Protein AF-A0AAN8EVT2-F1 (afdb_monomer)

Foldseek 3Di:
DPPPPPPCPPPPPPVQLLVVLLVCQVPVPDDDDPLLVVLSCVLVVLVVVLVVLVCCCVVPLVVCVVCVVVVVHDPVNSCVVCPCSVVVSVVSVVVSVVSSVCSSPPPD

InterPro domains:
  IPR000219 Dbl homology domain [PF00621] (39-100)
  IPR000219 Dbl homology domain [PS50010] (34-108)
  IPR035899 Dbl homology (DH) domain superfamily [G3DSA:1.20.900.10] (34-105)
  IPR035899 Dbl homology (DH) domain superfamily [SSF48065] (12-100)

pLDDT: mean 85.29, std 17.72, range [39.03, 98.0]

Nearest PDB structures (foldseek):
  8qb8-assembly1_A  TM=3.693E-01  e=4.671E+00  Saccharomyces cerevisiae

Structure (mmCIF, N/CA/C/O backbone):
data_AF-A0AAN8EVT2-F1
#
_entry.id   AF-A0AAN8EVT2-F1
#
loop_
_atom_site.group_PDB
_atom_site.id
_atom_site.type_symbol
_atom_site.label_atom_id
_atom_site.label_alt_id
_atom_site.label_comp_id
_atom_site.label_asym_id
_atom_site.label_entity_id
_atom_site.label_seq_id
_atom_site.pdbx_PDB_ins_code
_atom_site.Cartn_x
_atom_site.Cartn_y
_atom_site.Cartn_z
_atom_site.occupancy
_atom_site.B_iso_or_equiv
_atom_site.auth_seq_id
_atom_site.auth_comp_id
_atom_site.auth_asym_id
_atom_site.auth_atom_id
_atom_site.pdbx_PDB_model_num
ATOM 1 N N . MET A 1 1 ? -17.997 -9.646 11.381 1.00 42.47 1 MET A N 1
ATOM 2 C CA . MET A 1 1 ? -16.659 -9.402 10.804 1.00 42.47 1 MET A CA 1
ATOM 3 C C . MET A 1 1 ? -15.628 -10.066 11.699 1.00 42.47 1 MET A C 1
ATOM 5 O O . MET A 1 1 ? -15.505 -9.680 12.852 1.00 42.47 1 MET A O 1
ATOM 9 N N . MET A 1 2 ? -14.968 -11.126 11.227 1.00 39.03 2 MET A N 1
ATOM 10 C CA . MET A 1 2 ? -13.831 -11.705 11.947 1.00 39.03 2 MET A CA 1
ATOM 11 C C . MET A 1 2 ? -12.637 -10.766 11.752 1.00 39.03 2 MET A C 1
ATOM 13 O O . MET A 1 2 ? -11.990 -10.823 10.710 1.00 39.03 2 MET A O 1
ATOM 17 N N . LEU A 1 3 ? -12.362 -9.910 12.738 1.00 45.09 3 LEU A N 1
ATOM 18 C CA . LEU A 1 3 ? -11.065 -9.250 12.883 1.00 45.09 3 LEU A CA 1
ATOM 19 C C . LEU A 1 3 ? -10.054 -10.349 13.215 1.00 45.09 3 LEU A C 1
ATOM 21 O O . LEU A 1 3 ? -9.844 -10.712 14.375 1.00 45.09 3 LEU A O 1
ATOM 25 N N . LYS A 1 4 ? -9.498 -10.977 12.174 1.00 45.44 4 LYS A N 1
ATOM 26 C CA . LYS A 1 4 ? -8.317 -11.819 12.329 1.00 45.44 4 LYS A CA 1
ATOM 27 C C . LYS A 1 4 ? -7.249 -10.877 12.851 1.00 45.44 4 LYS A C 1
ATOM 29 O O . LYS A 1 4 ? -6.738 -10.068 12.088 1.00 45.44 4 LYS A O 1
ATOM 34 N N . ARG A 1 5 ? -6.922 -10.981 14.143 1.00 46.50 5 ARG A N 1
ATOM 35 C CA . ARG A 1 5 ? -5.694 -10.388 14.666 1.00 46.50 5 ARG A CA 1
ATOM 36 C C . ARG A 1 5 ? -4.587 -10.845 13.723 1.00 46.50 5 ARG A C 1
ATOM 38 O O . ARG A 1 5 ? -4.269 -12.037 13.701 1.00 46.50 5 ARG A O 1
ATOM 45 N N . TYR A 1 6 ? -4.033 -9.937 12.927 1.00 47.31 6 TYR A N 1
ATOM 46 C CA . TYR A 1 6 ? -2.760 -10.167 12.259 1.00 47.31 6 TYR A CA 1
ATOM 47 C C . TYR A 1 6 ? -1.699 -10.136 13.359 1.00 47.31 6 TYR A C 1
ATOM 49 O O . TYR A 1 6 ? -0.960 -9.174 13.531 1.00 47.31 6 TYR A O 1
ATOM 57 N N . GLY A 1 7 ? -1.708 -11.186 14.185 1.00 41.06 7 GLY A N 1
ATOM 58 C CA . GLY A 1 7 ? -0.717 -11.425 15.206 1.00 41.06 7 GLY A CA 1
ATOM 59 C C . GLY A 1 7 ? 0.607 -11.581 14.498 1.00 41.06 7 GLY A C 1
ATOM 60 O O . GLY A 1 7 ? 0.770 -12.536 13.746 1.00 41.06 7 GLY A O 1
ATOM 61 N N . ASN A 1 8 ? 1.483 -10.599 14.713 1.00 40.19 8 ASN A N 1
ATOM 62 C CA . ASN A 1 8 ? 2.913 -10.627 14.449 1.00 40.19 8 ASN A CA 1
ATOM 63 C C . ASN A 1 8 ? 3.292 -11.520 13.257 1.00 40.19 8 ASN A C 1
ATOM 65 O O . ASN A 1 8 ? 4.093 -12.445 13.394 1.00 40.19 8 ASN A O 1
ATOM 69 N N . ALA A 1 9 ? 2.675 -11.284 12.092 1.00 42.38 9 ALA A N 1
ATOM 70 C CA . ALA A 1 9 ? 3.188 -11.836 10.855 1.00 42.38 9 ALA A CA 1
ATOM 71 C C . ALA A 1 9 ? 4.517 -11.126 10.689 1.00 42.38 9 ALA A C 1
ATOM 73 O O . ALA A 1 9 ? 4.542 -9.951 10.327 1.00 42.38 9 ALA A O 1
ATOM 74 N N . SER A 1 10 ? 5.590 -11.807 11.098 1.00 40.69 10 SER A N 1
ATOM 75 C CA . SER A 1 10 ? 6.951 -11.330 10.977 1.00 40.69 10 SER A CA 1
ATOM 76 C C . SER A 1 10 ? 7.039 -10.649 9.624 1.00 40.69 10 SER A C 1
ATOM 78 O O . SER A 1 10 ? 6.776 -11.284 8.598 1.00 40.69 10 SER A O 1
ATOM 80 N N . HIS A 1 11 ? 7.326 -9.347 9.622 1.00 47.03 11 HIS A N 1
ATOM 81 C CA . HIS A 1 11 ? 7.751 -8.646 8.425 1.00 47.03 11 HIS A CA 1
ATOM 82 C C . HIS A 1 11 ? 9.132 -9.227 8.117 1.00 47.03 11 HIS A C 1
ATOM 84 O O . HIS A 1 11 ? 10.163 -8.616 8.371 1.00 47.03 11 HIS A O 1
ATOM 90 N N . SER A 1 12 ? 9.155 -10.505 7.727 1.00 42.59 12 SER A N 1
ATOM 91 C CA . SER A 1 12 ? 10.331 -11.174 7.242 1.00 42.59 12 SER A CA 1
ATOM 92 C C . SER A 1 12 ? 10.733 -10.306 6.080 1.00 42.59 12 SER A C 1
ATOM 94 O O . SER A 1 12 ? 9.967 -10.178 5.119 1.00 42.59 12 SER A O 1
ATOM 96 N N . SER A 1 13 ? 11.884 -9.666 6.221 1.00 46.88 13 SER A N 1
ATOM 97 C CA . SER A 1 13 ? 12.678 -9.188 5.113 1.00 46.88 13 SER A CA 1
ATOM 98 C C . SER A 1 13 ? 12.854 -10.390 4.193 1.00 46.88 13 SER A C 1
ATOM 100 O O . SER A 1 13 ? 13.805 -11.155 4.325 1.00 46.88 13 SER A O 1
ATOM 102 N N . LEU A 1 14 ? 11.859 -10.643 3.340 1.00 52.25 14 LEU A N 1
ATOM 103 C CA . LEU A 1 14 ? 12.007 -11.531 2.211 1.00 52.25 14 LEU A CA 1
ATOM 104 C C . LEU A 1 14 ? 13.197 -10.928 1.490 1.00 52.25 14 LEU A C 1
ATOM 106 O O . LEU A 1 14 ? 13.191 -9.730 1.193 1.00 52.25 14 LEU A O 1
ATOM 110 N N . SER A 1 15 ? 14.262 -11.708 1.343 1.00 58.62 15 SER A N 1
A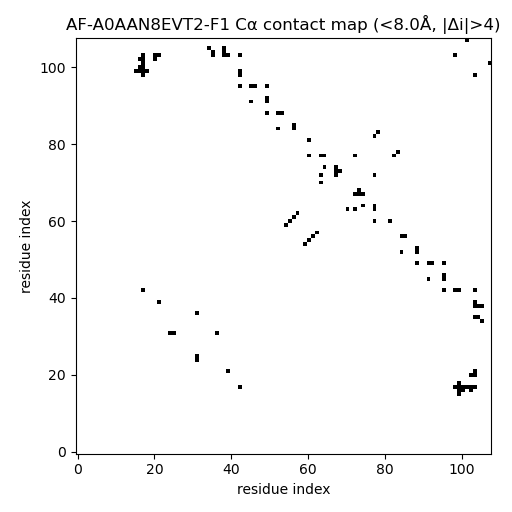TOM 111 C CA . SER A 1 15 ? 15.368 -11.339 0.476 1.00 58.62 15 SER A CA 1
ATOM 112 C C . SER A 1 15 ? 14.753 -11.057 -0.891 1.00 58.62 15 SER A C 1
ATOM 114 O O . SER A 1 15 ? 14.390 -11.989 -1.606 1.00 58.62 15 SER A O 1
ATOM 116 N N . SER A 1 16 ? 14.513 -9.780 -1.173 1.00 77.38 16 SER A N 1
ATOM 117 C CA . SER A 1 16 ? 13.743 -9.362 -2.331 1.00 77.38 16 SER A CA 1
ATOM 118 C C . SER A 1 16 ? 14.651 -9.468 -3.540 1.00 77.38 16 SER A C 1
ATOM 120 O O . SER A 1 16 ? 15.683 -8.794 -3.613 1.00 77.38 16 SER A O 1
ATOM 122 N N . LEU A 1 17 ? 14.277 -10.351 -4.461 1.00 80.88 17 LEU A N 1
ATOM 123 C CA . LEU A 1 17 ? 15.035 -10.612 -5.678 1.00 80.88 17 LEU A CA 1
ATOM 124 C C . LEU A 1 17 ? 15.128 -9.329 -6.516 1.00 80.88 17 LEU A C 1
ATOM 126 O O . LEU A 1 17 ? 16.230 -8.893 -6.866 1.00 80.88 17 LEU A O 1
ATOM 130 N N . SER A 1 18 ? 13.992 -8.639 -6.670 1.00 86.56 18 SER A N 1
ATOM 131 C CA . SER A 1 18 ? 13.920 -7.338 -7.332 1.00 86.56 18 SER A CA 1
ATOM 132 C C . SER A 1 18 ? 14.780 -6.287 -6.632 1.00 86.56 18 SER A C 1
ATOM 134 O O . SER A 1 18 ? 15.411 -5.484 -7.312 1.00 86.56 18 SER A O 1
ATOM 136 N N . SER A 1 19 ? 14.905 -6.296 -5.298 1.00 87.00 19 SER A N 1
ATOM 137 C CA . SER A 1 19 ? 15.768 -5.337 -4.582 1.00 87.00 19 SER A CA 1
ATOM 138 C C . SER A 1 19 ? 17.253 -5.515 -4.910 1.00 87.00 19 SER A C 1
ATOM 140 O O . SER A 1 19 ? 17.981 -4.523 -5.045 1.00 87.00 19 SER A O 1
ATOM 142 N N . SER A 1 20 ? 17.718 -6.759 -5.063 1.00 88.31 20 SER A N 1
ATOM 143 C CA . SER A 1 20 ? 19.094 -7.045 -5.478 1.00 88.31 20 SER A CA 1
ATOM 144 C C . SER A 1 20 ? 19.359 -6.556 -6.901 1.00 88.31 20 SER A C 1
ATOM 146 O O . SER A 1 20 ? 20.323 -5.817 -7.123 1.00 88.31 20 SER A O 1
ATOM 148 N N . ARG A 1 21 ? 18.481 -6.889 -7.855 1.00 86.75 21 ARG A N 1
ATOM 149 C CA . ARG A 1 21 ? 18.622 -6.450 -9.249 1.00 86.75 21 ARG A CA 1
ATOM 150 C C . ARG A 1 21 ? 18.484 -4.941 -9.401 1.00 86.75 21 ARG A C 1
ATOM 152 O O . ARG A 1 21 ? 19.283 -4.337 -10.110 1.00 86.75 21 ARG A O 1
ATOM 159 N N . ARG A 1 22 ? 17.551 -4.316 -8.680 1.00 90.81 22 ARG A N 1
ATOM 160 C CA . ARG A 1 22 ? 17.409 -2.855 -8.600 1.00 90.81 22 ARG A CA 1
ATOM 161 C C . ARG A 1 22 ? 18.725 -2.201 -8.205 1.00 90.81 22 ARG A C 1
ATOM 163 O O . ARG A 1 22 ? 19.176 -1.270 -8.862 1.00 90.81 22 ARG A O 1
ATOM 170 N N . SER A 1 23 ? 19.362 -2.716 -7.153 1.00 89.06 23 SER A N 1
ATOM 171 C CA . SER A 1 23 ? 20.631 -2.178 -6.658 1.00 89.06 23 SER A CA 1
ATOM 172 C C . SER A 1 23 ? 21.734 -2.319 -7.710 1.00 89.06 23 SER A C 1
ATOM 174 O O . SER A 1 23 ? 22.434 -1.350 -7.986 1.00 89.06 23 SER A O 1
ATOM 176 N N . ALA A 1 24 ? 21.834 -3.480 -8.369 1.00 87.12 24 ALA A N 1
ATOM 177 C CA . ALA A 1 24 ? 22.781 -3.697 -9.461 1.00 87.12 24 ALA A CA 1
ATOM 178 C C . ALA A 1 24 ? 22.543 -2.733 -10.637 1.00 87.12 24 ALA A C 1
ATOM 180 O O . ALA A 1 24 ? 23.484 -2.089 -11.099 1.00 87.12 24 ALA A O 1
ATOM 181 N N . LEU A 1 25 ? 21.295 -2.579 -11.083 1.00 86.50 25 LEU A N 1
ATOM 182 C CA . LEU A 1 25 ? 20.900 -1.676 -12.167 1.00 86.50 25 LEU A CA 1
ATOM 183 C C . LEU A 1 25 ? 21.256 -0.215 -11.856 1.00 86.50 25 LEU A C 1
ATOM 185 O O . LEU A 1 25 ? 21.838 0.469 -12.695 1.00 86.50 25 LEU A O 1
ATOM 189 N N . LEU A 1 26 ? 20.978 0.246 -10.633 1.00 86.44 26 LEU A N 1
ATOM 190 C CA . LEU A 1 26 ? 21.293 1.608 -10.193 1.00 86.44 26 LEU A CA 1
ATOM 191 C C . LEU A 1 26 ? 22.802 1.838 -10.005 1.00 86.44 26 LEU A C 1
ATOM 193 O O . LEU A 1 26 ? 23.285 2.942 -10.244 1.00 86.44 26 LEU A O 1
ATOM 197 N N . SER A 1 27 ? 23.560 0.815 -9.597 1.00 86.31 27 SER A N 1
ATOM 198 C CA . SER A 1 27 ? 25.018 0.902 -9.420 1.00 86.31 27 SER A CA 1
ATOM 199 C C . SER A 1 27 ? 25.820 0.750 -10.716 1.00 86.31 27 SER A C 1
ATOM 201 O O . SER A 1 27 ? 26.978 1.157 -10.754 1.00 86.31 27 SER A O 1
ATOM 203 N N . SER A 1 28 ? 25.241 0.184 -11.779 1.00 76.19 28 SER A N 1
ATOM 204 C CA . SER A 1 28 ? 25.977 -0.192 -12.997 1.00 76.19 28 SER A CA 1
ATOM 205 C C . SER A 1 28 ? 26.480 0.988 -13.838 1.00 76.19 28 SER A C 1
ATOM 207 O O . SER A 1 28 ? 27.180 0.760 -14.819 1.00 76.19 28 SER A O 1
ATOM 209 N N . GLY A 1 29 ? 26.145 2.242 -13.510 1.00 63.72 29 GLY A N 1
ATOM 210 C CA . GLY A 1 29 ? 26.640 3.443 -14.208 1.00 63.72 29 GLY A CA 1
ATOM 211 C C . GLY A 1 29 ? 26.237 3.572 -15.689 1.00 63.72 29 GLY A C 1
ATOM 212 O O . GLY A 1 29 ? 26.457 4.618 -16.295 1.00 63.72 29 GLY A O 1
ATOM 213 N N . GLY A 1 30 ? 25.639 2.532 -16.275 1.00 72.00 30 GLY A N 1
ATOM 214 C CA . GLY A 1 30 ? 25.060 2.520 -17.611 1.00 72.00 30 GLY A CA 1
ATOM 215 C C . GLY A 1 30 ? 23.678 3.173 -17.648 1.00 72.00 30 GLY A C 1
ATOM 216 O O . GLY A 1 30 ? 22.980 3.283 -16.639 1.00 72.00 30 GLY A O 1
ATOM 217 N N . SER A 1 31 ? 23.259 3.612 -18.834 1.00 80.38 31 SER A N 1
ATOM 218 C CA . SER A 1 31 ? 21.924 4.174 -19.031 1.00 80.38 31 SER A CA 1
ATOM 219 C C . SER A 1 31 ? 20.865 3.077 -18.919 1.00 80.38 31 SER A C 1
ATOM 221 O O . SER A 1 31 ? 20.768 2.227 -19.804 1.00 80.38 31 SER A O 1
ATOM 223 N N . LEU A 1 32 ? 20.046 3.125 -17.866 1.00 86.44 32 LEU A N 1
ATOM 224 C CA . LEU A 1 32 ? 18.843 2.296 -17.754 1.00 86.44 32 LEU A CA 1
ATOM 225 C C . LEU A 1 32 ? 17.936 2.499 -18.968 1.00 86.44 32 LEU A C 1
ATOM 227 O O . LEU A 1 32 ? 17.739 3.639 -19.417 1.00 86.44 32 LEU A O 1
ATOM 231 N N . SER A 1 33 ? 17.355 1.409 -19.471 1.00 89.56 33 SER A N 1
ATOM 232 C CA . SER A 1 33 ? 16.315 1.525 -20.485 1.00 89.56 33 SER A CA 1
ATOM 233 C C . SER A 1 33 ? 15.084 2.219 -19.892 1.00 89.56 33 SER A C 1
ATOM 235 O O . SER A 1 33 ? 14.903 2.299 -18.675 1.00 89.56 33 SER A O 1
ATOM 237 N N . HIS A 1 34 ? 14.217 2.757 -20.752 1.00 90.88 34 HIS A N 1
ATOM 238 C CA . HIS A 1 34 ? 12.961 3.347 -20.287 1.00 90.88 34 HIS A CA 1
ATOM 239 C C . HIS A 1 34 ? 12.107 2.327 -19.520 1.00 90.88 34 HIS A C 1
ATOM 241 O O . HIS A 1 34 ? 11.515 2.667 -18.501 1.00 90.88 34 HIS A O 1
ATOM 247 N N . ILE A 1 35 ? 12.118 1.072 -19.973 1.00 91.38 35 ILE A N 1
ATOM 248 C CA . ILE A 1 35 ? 11.358 -0.010 -19.360 1.00 91.38 35 ILE A CA 1
ATOM 249 C C . ILE A 1 35 ? 11.939 -0.416 -18.001 1.00 91.38 35 ILE A C 1
ATOM 251 O O . ILE A 1 35 ? 11.169 -0.585 -17.061 1.00 91.38 35 ILE A O 1
ATOM 255 N N . ASP A 1 36 ? 13.269 -0.467 -17.852 1.00 90.56 36 ASP A N 1
ATOM 256 C CA . ASP A 1 36 ? 13.898 -0.731 -16.547 1.00 90.56 36 ASP A CA 1
ATOM 257 C C . ASP A 1 36 ? 13.489 0.325 -15.514 1.00 90.56 36 ASP A C 1
ATOM 259 O O . ASP A 1 36 ? 13.185 -0.006 -14.372 1.00 90.56 36 ASP A O 1
ATOM 263 N N . ARG A 1 37 ? 13.441 1.605 -15.913 1.00 91.31 37 ARG A N 1
ATOM 264 C CA . ARG A 1 37 ? 13.016 2.691 -15.015 1.00 91.31 37 ARG A CA 1
ATOM 265 C C . ARG A 1 37 ? 11.569 2.522 -14.567 1.00 91.31 37 ARG A C 1
ATOM 267 O O . ARG A 1 37 ? 11.304 2.656 -13.380 1.00 91.31 37 ARG A O 1
ATOM 274 N N . ILE A 1 38 ? 10.667 2.193 -15.494 1.00 93.69 38 ILE A N 1
ATOM 275 C CA . ILE A 1 38 ? 9.252 1.957 -15.179 1.00 93.69 38 ILE A CA 1
ATOM 276 C C . ILE A 1 38 ? 9.103 0.752 -14.247 1.00 93.69 38 ILE A C 1
ATOM 278 O O . ILE A 1 38 ? 8.366 0.832 -13.271 1.00 93.69 38 ILE A O 1
ATOM 282 N N . ALA A 1 39 ? 9.807 -0.351 -14.515 1.00 93.44 39 ALA A N 1
ATOM 283 C CA . ALA A 1 39 ? 9.747 -1.546 -13.677 1.00 93.44 39 ALA A CA 1
ATOM 284 C C . ALA A 1 39 ? 10.258 -1.270 -12.253 1.00 93.44 39 ALA A C 1
ATOM 286 O O . ALA A 1 39 ? 9.628 -1.692 -11.284 1.00 93.44 39 ALA A O 1
ATOM 287 N N . ILE A 1 40 ? 11.365 -0.527 -12.125 1.00 92.81 40 ILE A N 1
ATOM 288 C CA . ILE A 1 40 ? 11.908 -0.089 -10.832 1.00 92.81 40 ILE A CA 1
ATOM 289 C C . ILE A 1 40 ? 10.910 0.812 -10.101 1.00 92.81 40 ILE A C 1
ATOM 291 O O . ILE A 1 40 ? 10.623 0.563 -8.934 1.00 92.81 40 ILE A O 1
ATOM 295 N N . GLU A 1 41 ? 10.370 1.833 -10.770 1.00 94.94 41 GLU A N 1
ATOM 296 C CA . GLU A 1 41 ? 9.416 2.772 -10.171 1.00 94.94 41 GLU A CA 1
ATOM 297 C C . GLU A 1 41 ? 8.141 2.060 -9.714 1.00 94.94 41 GLU A C 1
ATOM 299 O O . GLU A 1 41 ? 7.699 2.264 -8.585 1.00 94.94 41 GLU A O 1
ATOM 304 N N . LEU A 1 42 ? 7.583 1.177 -10.544 1.00 95.62 42 LEU A N 1
ATOM 305 C CA . LEU A 1 42 ? 6.405 0.386 -10.199 1.00 95.62 42 LEU A CA 1
ATOM 306 C C . LEU A 1 42 ? 6.659 -0.486 -8.963 1.00 95.62 42 LEU A C 1
ATOM 308 O O . LEU A 1 42 ? 5.838 -0.519 -8.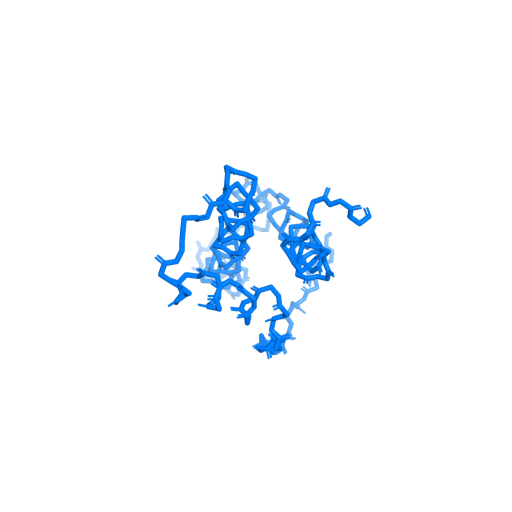053 1.00 95.62 42 LEU A O 1
ATOM 312 N N . PHE A 1 43 ? 7.803 -1.170 -8.908 1.00 94.75 43 PHE A N 1
ATOM 313 C CA . PHE A 1 43 ? 8.162 -1.995 -7.756 1.00 94.75 43 PHE A CA 1
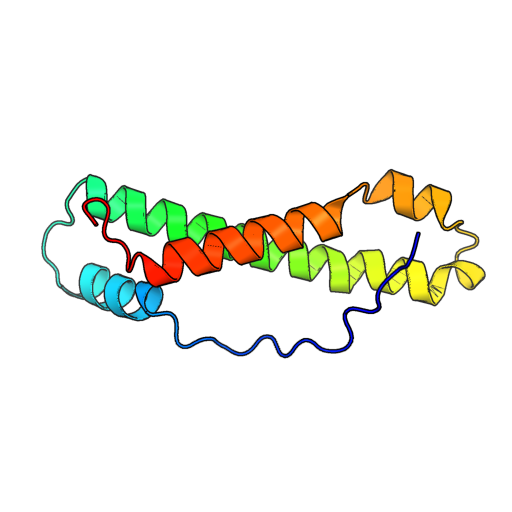ATOM 314 C C . PHE A 1 43 ? 8.359 -1.160 -6.482 1.00 94.75 43 PHE A C 1
ATOM 316 O O . PHE A 1 43 ? 7.820 -1.507 -5.429 1.00 94.75 43 PHE A O 1
ATOM 323 N N . ASP A 1 44 ? 9.107 -0.058 -6.569 1.00 94.69 44 ASP A N 1
ATOM 324 C CA . ASP A 1 44 ? 9.420 0.797 -5.421 1.00 94.69 44 ASP A CA 1
ATOM 325 C C . ASP A 1 44 ? 8.156 1.487 -4.878 1.00 94.69 44 ASP A C 1
ATOM 327 O O . ASP A 1 44 ? 7.951 1.536 -3.662 1.00 94.69 44 ASP A O 1
ATOM 331 N N . THR A 1 45 ? 7.283 1.975 -5.762 1.00 96.94 45 THR A N 1
ATOM 332 C CA . THR A 1 45 ? 6.016 2.613 -5.370 1.00 96.94 45 THR A CA 1
ATOM 333 C C . THR A 1 45 ? 5.023 1.613 -4.786 1.00 96.94 45 THR A C 1
ATOM 335 O O . THR A 1 45 ? 4.403 1.916 -3.767 1.00 96.94 45 THR A O 1
ATOM 338 N N . GLU A 1 46 ? 4.923 0.398 -5.335 1.00 97.31 46 GLU A N 1
ATOM 339 C CA . GLU A 1 46 ? 4.080 -0.658 -4.761 1.00 97.31 46 GLU A CA 1
ATOM 340 C C . GLU A 1 46 ? 4.586 -1.079 -3.375 1.00 97.31 46 GLU A C 1
ATOM 342 O O . GLU A 1 46 ? 3.805 -1.233 -2.433 1.00 97.31 46 GLU A O 1
ATOM 347 N N . LYS A 1 47 ? 5.910 -1.213 -3.211 1.00 95.56 47 LYS A N 1
ATOM 348 C CA . LYS A 1 47 ? 6.517 -1.516 -1.912 1.00 95.56 47 LYS A CA 1
ATOM 349 C C . LYS A 1 47 ? 6.190 -0.433 -0.883 1.00 95.56 47 LYS A C 1
ATOM 351 O O . LYS A 1 47 ? 5.779 -0.770 0.226 1.00 95.56 47 LYS A O 1
ATOM 356 N N . ALA A 1 48 ? 6.361 0.838 -1.246 1.00 96.50 48 ALA A N 1
ATOM 357 C CA . ALA A 1 48 ? 6.040 1.962 -0.370 1.00 96.50 48 ALA A CA 1
ATOM 358 C C . ALA A 1 48 ? 4.556 1.958 0.022 1.00 96.50 48 ALA A C 1
ATOM 360 O O . ALA A 1 48 ? 4.237 2.034 1.205 1.00 96.50 48 ALA A O 1
ATOM 361 N N . TYR A 1 49 ? 3.654 1.756 -0.942 1.00 98.00 49 TYR A N 1
ATOM 362 C CA . TYR A 1 49 ? 2.217 1.712 -0.678 1.00 98.00 49 TYR A CA 1
ATOM 363 C C . TYR A 1 49 ? 1.825 0.579 0.283 1.00 98.00 49 TYR A C 1
ATOM 365 O O . TYR A 1 49 ? 1.027 0.772 1.200 1.00 98.0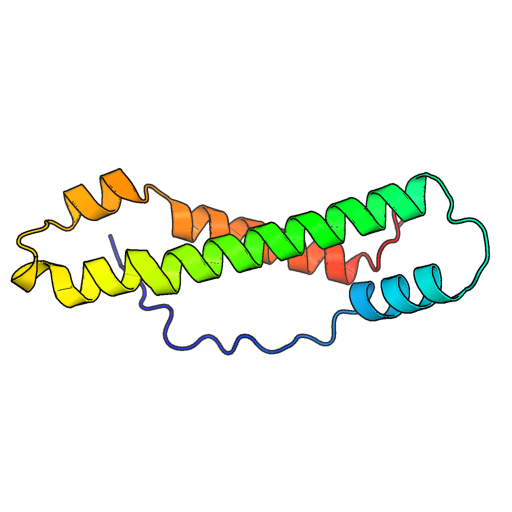0 49 TYR A O 1
ATOM 373 N N . VAL A 1 50 ? 2.415 -0.605 0.117 1.00 97.25 50 VAL A N 1
ATOM 374 C CA . VAL A 1 50 ? 2.215 -1.741 1.025 1.00 97.25 50 VAL A CA 1
ATOM 375 C C . VAL A 1 50 ? 2.731 -1.450 2.438 1.00 97.25 50 VAL A C 1
ATOM 377 O O . VAL A 1 50 ? 2.055 -1.806 3.411 1.00 97.25 50 VAL A O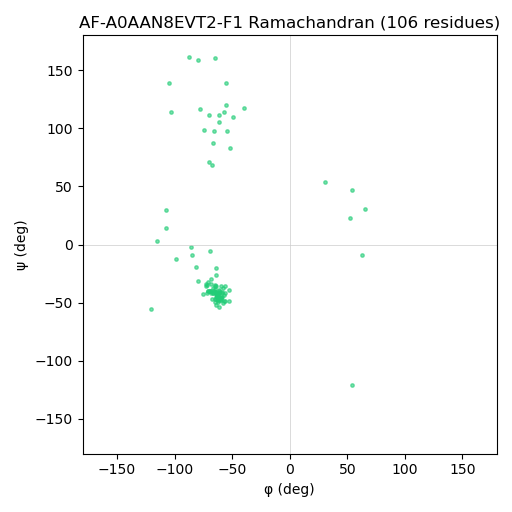 1
ATOM 380 N N . ASP A 1 51 ? 3.903 -0.825 2.559 1.00 96.44 51 ASP A N 1
ATOM 381 C CA . ASP A 1 51 ? 4.486 -0.439 3.848 1.00 96.44 51 ASP A CA 1
ATOM 382 C C . ASP A 1 51 ? 3.608 0.623 4.549 1.00 96.44 51 ASP A C 1
ATOM 384 O O . ASP A 1 51 ? 3.327 0.499 5.745 1.00 96.44 51 ASP A O 1
ATOM 388 N N . ASP A 1 52 ? 3.077 1.596 3.803 1.00 97.75 52 ASP A N 1
ATOM 389 C CA . ASP A 1 52 ? 2.163 2.625 4.314 1.00 97.75 52 ASP A CA 1
ATOM 390 C C . ASP A 1 52 ? 0.839 2.024 4.801 1.00 97.75 52 ASP A C 1
ATOM 392 O O . ASP A 1 52 ? 0.376 2.326 5.904 1.00 97.75 52 ASP A O 1
ATOM 396 N N . LEU A 1 53 ? 0.237 1.115 4.027 1.00 97.88 53 LEU A N 1
ATOM 397 C CA . LEU A 1 53 ? -0.973 0.397 4.440 1.00 97.88 53 LEU A CA 1
ATOM 398 C C . LEU A 1 53 ? -0.745 -0.390 5.736 1.00 97.88 53 LEU A C 1
ATOM 400 O O . LEU A 1 53 ? -1.607 -0.395 6.617 1.00 97.88 53 LEU A O 1
ATOM 404 N N . TYR A 1 54 ? 0.418 -1.033 5.873 1.00 96.00 54 TYR A N 1
ATOM 405 C CA . TYR A 1 54 ? 0.784 -1.728 7.103 1.00 96.00 54 TYR A CA 1
ATOM 406 C C . TYR A 1 54 ? 0.905 -0.759 8.282 1.00 96.00 54 TYR A C 1
ATOM 408 O O . TYR A 1 54 ? 0.352 -1.031 9.348 1.00 96.00 54 TYR A O 1
ATOM 416 N N . ALA A 1 55 ? 1.571 0.382 8.093 1.00 96.62 55 ALA A N 1
ATOM 417 C CA . ALA A 1 55 ? 1.699 1.409 9.121 1.00 96.62 55 ALA A CA 1
ATOM 418 C C . ALA A 1 55 ? 0.331 1.953 9.560 1.00 96.62 55 ALA A C 1
ATOM 420 O O . ALA A 1 55 ? 0.096 2.104 10.759 1.00 96.62 55 ALA A O 1
ATOM 421 N N . VAL A 1 56 ? -0.604 2.169 8.626 1.00 97.62 56 VAL A N 1
ATOM 422 C CA . VAL A 1 56 ? -1.972 2.598 8.956 1.00 97.62 56 VAL A CA 1
ATOM 423 C C . VAL A 1 56 ? -2.714 1.529 9.763 1.00 97.62 56 VAL A C 1
ATOM 425 O O . VAL A 1 56 ? -3.322 1.836 10.791 1.00 97.62 56 VAL A O 1
ATOM 428 N N . ILE A 1 57 ? -2.642 0.266 9.332 1.00 96.50 57 ILE A N 1
ATOM 429 C CA . ILE A 1 57 ? -3.313 -0.850 10.011 1.00 96.50 57 ILE A CA 1
ATOM 430 C C . ILE A 1 57 ? -2.770 -1.028 11.433 1.00 96.50 57 ILE A C 1
ATOM 432 O O . ILE A 1 57 ? -3.539 -1.131 12.385 1.00 96.50 57 ILE A O 1
ATOM 436 N N . GLN A 1 58 ? -1.448 -1.038 11.596 1.00 93.00 58 GLN A N 1
ATOM 437 C CA . GLN A 1 58 ? -0.828 -1.265 12.899 1.00 93.00 58 GLN A CA 1
ATOM 438 C C . GLN A 1 58 ? -0.928 -0.048 13.819 1.00 93.00 58 GLN A C 1
ATOM 440 O O . GLN A 1 58 ? -1.216 -0.200 15.002 1.00 93.00 58 GLN A O 1
ATOM 445 N N . GLY A 1 59 ? -0.688 1.149 13.285 1.00 93.19 59 GLY A N 1
ATOM 446 C CA . GLY A 1 59 ? -0.608 2.376 14.073 1.00 93.19 59 GLY A CA 1
ATOM 447 C C . GLY A 1 59 ? -1.966 2.955 14.454 1.00 93.19 59 GLY A C 1
ATOM 448 O O . GLY A 1 59 ? -2.083 3.553 15.519 1.00 93.19 59 GLY A O 1
ATOM 449 N N . TYR A 1 60 ? -2.990 2.770 13.615 1.00 96.25 60 TYR A N 1
ATOM 450 C CA . TYR A 1 60 ? -4.290 3.411 13.815 1.00 96.25 60 TYR A CA 1
ATOM 451 C C . TYR A 1 60 ? -5.429 2.409 13.956 1.00 96.25 60 TYR A C 1
ATOM 453 O O . TYR A 1 60 ? -6.132 2.447 14.963 1.00 96.25 60 TYR A O 1
ATOM 461 N N . LEU A 1 61 ? -5.618 1.504 12.989 1.00 96.38 61 LEU A N 1
ATOM 462 C CA . LEU A 1 61 ? -6.747 0.566 13.031 1.00 96.38 61 LEU A CA 1
ATOM 463 C C . LEU A 1 61 ? -6.669 -0.334 14.270 1.00 96.38 61 LEU A C 1
ATOM 465 O O . LEU A 1 61 ? -7.615 -0.377 15.052 1.00 96.38 61 LEU A O 1
ATOM 469 N N . ASN A 1 62 ? -5.538 -1.012 14.474 1.00 94.81 62 ASN A N 1
ATOM 470 C CA . ASN A 1 62 ? -5.358 -1.911 15.614 1.00 94.81 62 ASN A CA 1
ATOM 471 C C . ASN A 1 62 ? -5.455 -1.155 16.941 1.00 94.81 62 ASN A C 1
ATOM 473 O O . ASN A 1 62 ? -6.168 -1.595 17.838 1.00 94.81 62 ASN A O 1
ATOM 477 N N . PHE A 1 63 ? -4.829 0.024 17.032 1.00 95.25 63 PHE A N 1
ATOM 478 C CA . PHE A 1 63 ? -4.923 0.873 18.218 1.00 95.25 63 PHE A CA 1
ATOM 479 C C . PHE A 1 63 ? -6.379 1.212 18.567 1.00 95.25 63 PHE A C 1
ATOM 481 O O . PHE A 1 63 ? -6.791 1.034 19.713 1.00 95.25 63 PHE A O 1
ATOM 488 N N . LEU A 1 64 ? -7.168 1.658 17.585 1.00 95.50 64 LEU A N 1
ATOM 489 C CA . LEU A 1 64 ? -8.568 2.021 17.797 1.00 95.50 64 LEU A CA 1
ATOM 490 C C . LEU A 1 64 ? -9.431 0.810 18.146 1.00 95.50 64 LEU A C 1
ATOM 492 O O . LEU A 1 64 ? -10.306 0.929 18.993 1.00 95.50 64 LEU A O 1
ATOM 496 N N . VAL A 1 65 ? -9.182 -0.355 17.544 1.00 94.44 65 VAL A N 1
ATOM 497 C CA . VAL A 1 65 ? -9.891 -1.599 17.884 1.00 94.44 65 VAL A CA 1
ATOM 498 C C . VAL A 1 65 ? -9.604 -2.035 19.323 1.00 94.44 65 VAL A C 1
ATOM 500 O O . VAL A 1 65 ? -10.533 -2.466 20.018 1.00 94.44 65 VAL A O 1
ATOM 503 N N . ASP A 1 66 ? -8.348 -1.912 19.759 1.00 94.81 66 ASP A N 1
ATOM 504 C CA . ASP A 1 66 ? -7.884 -2.325 21.086 1.00 94.81 66 ASP A CA 1
ATOM 505 C C . ASP A 1 66 ? -8.375 -1.383 22.201 1.00 94.81 66 ASP A C 1
ATOM 507 O O . ASP A 1 66 ? -8.708 -1.859 23.284 1.00 94.81 66 ASP A O 1
ATOM 511 N N . HIS A 1 67 ? -8.501 -0.077 21.929 1.00 95.12 67 HIS A N 1
ATOM 512 C CA . HIS A 1 67 ? -8.900 0.949 22.914 1.00 95.12 67 HIS A CA 1
ATOM 513 C C . HIS A 1 67 ? -10.327 1.486 22.703 1.00 95.12 67 HIS A C 1
ATOM 515 O O . HIS A 1 67 ? -10.704 2.514 23.265 1.00 95.12 67 HIS A O 1
ATOM 521 N N . ARG A 1 68 ? -11.146 0.813 21.885 1.00 94.31 68 ARG A N 1
ATOM 522 C CA . ARG A 1 68 ? -12.474 1.310 21.480 1.00 94.31 68 ARG A CA 1
ATOM 523 C C . ARG A 1 68 ? -13.404 1.621 22.661 1.00 94.31 68 ARG A C 1
ATOM 525 O O . ARG A 1 68 ? -14.158 2.587 22.598 1.00 94.31 68 ARG A O 1
ATOM 532 N N . ASP A 1 69 ? -13.327 0.824 23.730 1.00 94.31 69 ASP A N 1
ATOM 533 C CA . ASP A 1 69 ? -14.204 0.952 24.899 1.00 94.31 69 ASP A CA 1
ATOM 534 C C . ASP A 1 69 ? -13.832 2.203 25.725 1.00 94.31 69 ASP A C 1
ATOM 536 O O . ASP A 1 69 ? -14.715 2.903 26.215 1.00 94.31 69 ASP A O 1
ATOM 540 N N . GLU A 1 70 ? -12.538 2.534 25.814 1.00 96.50 70 GLU A N 1
ATOM 541 C CA . GLU A 1 70 ? -12.028 3.748 26.477 1.00 96.50 70 GLU A CA 1
ATOM 542 C C . GLU A 1 70 ? -12.328 5.016 25.668 1.00 96.50 70 GLU A C 1
ATOM 544 O O . GLU A 1 70 ? -12.604 6.074 26.231 1.00 96.50 70 GLU A O 1
ATOM 549 N N . LEU A 1 71 ? -12.291 4.903 24.339 1.00 94.75 71 LEU A N 1
ATOM 550 C CA . LEU A 1 71 ? -12.537 6.007 23.412 1.00 94.75 71 LEU A CA 1
ATOM 551 C C . LEU A 1 71 ? -14.029 6.222 23.111 1.00 94.75 71 LEU A C 1
ATOM 553 O O . LEU A 1 71 ? -14.381 7.215 22.477 1.00 94.75 71 LEU A O 1
ATOM 557 N N . GLY A 1 72 ? -14.905 5.310 23.546 1.00 95.81 72 GLY A N 1
ATOM 558 C CA . GLY A 1 72 ? -16.342 5.366 23.266 1.00 95.81 72 GLY A CA 1
ATOM 559 C C . GLY A 1 72 ? -16.683 5.198 21.781 1.00 95.81 72 GLY A C 1
ATOM 560 O O . GLY A 1 72 ? -17.668 5.766 21.316 1.00 95.81 72 GLY A O 1
ATOM 561 N N . VAL A 1 73 ? -15.867 4.448 21.035 1.00 95.06 73 VAL A N 1
ATOM 562 C CA . VAL A 1 73 ? -16.008 4.246 19.584 1.00 95.06 73 VAL A CA 1
ATOM 563 C C . VAL A 1 73 ? -16.562 2.851 19.307 1.00 95.06 73 VAL A C 1
ATOM 565 O O . VAL A 1 73 ? -16.155 1.870 19.931 1.00 95.06 73 VAL A O 1
ATOM 568 N N . THR A 1 74 ? -17.485 2.728 18.354 1.00 95.19 74 THR A N 1
ATOM 569 C CA . THR A 1 74 ? -18.029 1.420 17.973 1.00 95.19 74 THR A CA 1
ATOM 570 C C . THR A 1 74 ? -17.188 0.745 16.888 1.00 95.19 74 THR A C 1
ATOM 572 O O . THR A 1 74 ? -16.426 1.377 16.157 1.00 95.19 74 THR A O 1
ATOM 575 N N . LEU A 1 75 ? -17.349 -0.572 16.729 1.00 92.50 75 LEU A N 1
ATOM 576 C CA . LEU A 1 75 ? -16.733 -1.285 15.604 1.00 92.50 75 LEU A CA 1
ATOM 577 C C . LEU A 1 75 ? -17.275 -0.819 14.243 1.00 92.50 75 LEU A C 1
ATOM 579 O O . LEU A 1 75 ? -16.564 -0.944 13.249 1.00 92.50 75 LEU A O 1
ATOM 583 N N . ASP A 1 76 ? -18.502 -0.296 14.191 1.00 95.75 76 ASP A N 1
ATOM 584 C CA . ASP A 1 76 ? -19.098 0.229 12.959 1.00 95.75 76 ASP A CA 1
ATOM 585 C C . ASP A 1 76 ? -18.431 1.548 12.549 1.00 95.75 76 ASP A C 1
ATOM 587 O O . ASP A 1 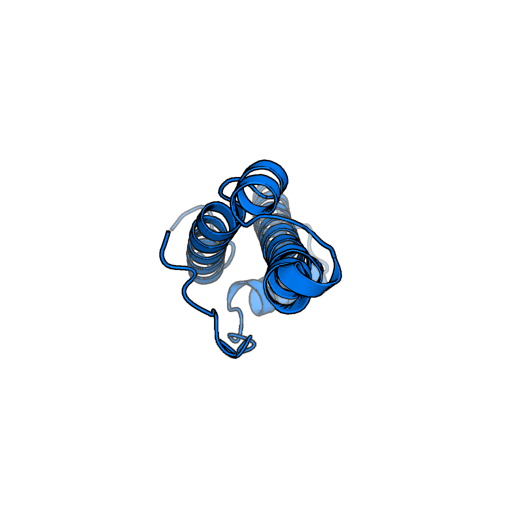76 ? -18.030 1.695 11.397 1.00 95.75 76 ASP A O 1
ATOM 591 N N . ASP A 1 77 ? -18.165 2.439 13.512 1.00 95.75 77 ASP A N 1
ATOM 592 C CA . ASP A 1 77 ? -17.406 3.677 13.282 1.00 95.75 77 ASP A CA 1
ATOM 593 C C . ASP A 1 77 ? -16.000 3.376 12.745 1.00 95.75 77 ASP A C 1
ATOM 595 O O . ASP A 1 77 ? -15.556 3.969 11.761 1.00 95.75 77 ASP A O 1
ATOM 599 N N . ILE A 1 78 ? -15.312 2.401 13.352 1.00 95.94 78 ILE A N 1
ATOM 600 C CA . ILE A 1 78 ? -13.986 1.950 12.906 1.00 95.94 78 ILE A CA 1
ATOM 601 C C . ILE A 1 78 ? -14.074 1.348 11.498 1.00 95.94 78 ILE A C 1
ATOM 603 O O . ILE A 1 78 ? -13.249 1.653 10.634 1.00 95.94 78 ILE A O 1
ATOM 607 N N . SER A 1 79 ? -15.086 0.517 11.233 1.00 94.50 79 SER A N 1
ATOM 608 C CA . SER A 1 79 ? -15.292 -0.068 9.908 1.00 94.50 79 SER A CA 1
ATOM 609 C C . SER A 1 79 ? -15.622 0.986 8.851 1.00 94.50 79 SER A C 1
ATOM 611 O O . SER A 1 79 ? -15.214 0.825 7.704 1.00 94.50 79 SER A O 1
ATOM 613 N N . SER A 1 80 ? -16.351 2.043 9.200 1.00 95.88 80 SER A N 1
ATOM 614 C CA . SER A 1 80 ? -16.663 3.161 8.305 1.00 95.88 80 SER A CA 1
ATOM 615 C C . SER A 1 80 ? -15.412 3.990 8.001 1.00 95.88 80 SER A C 1
ATOM 617 O O . SER A 1 80 ? -15.165 4.347 6.849 1.00 95.88 80 SER A O 1
ATOM 619 N N . LEU A 1 81 ? -14.564 4.211 9.012 1.00 97.06 81 LEU A N 1
ATOM 620 C CA . LEU A 1 81 ? -13.327 4.981 8.892 1.00 97.06 81 LEU A CA 1
ATOM 621 C C . LEU A 1 81 ? -12.273 4.296 8.010 1.00 97.06 81 LEU A C 1
ATOM 623 O O . LEU A 1 81 ? -11.672 4.937 7.152 1.00 97.06 81 LEU A O 1
ATOM 627 N N . PHE A 1 82 ? -12.035 2.999 8.217 1.00 96.94 82 PHE A N 1
ATOM 628 C CA . PHE A 1 82 ? -10.980 2.264 7.507 1.00 96.94 82 PHE A CA 1
ATOM 629 C C . PHE A 1 82 ? -11.494 1.447 6.317 1.00 96.94 82 PHE A C 1
ATOM 631 O O . PHE A 1 82 ? -10.706 0.960 5.500 1.00 96.94 82 PHE A O 1
ATOM 638 N N . GLY A 1 83 ? -12.810 1.277 6.200 1.00 95.44 83 GLY A N 1
ATOM 639 C CA . GLY A 1 83 ? -13.439 0.527 5.123 1.00 95.44 83 GLY A CA 1
ATOM 640 C C . GLY A 1 83 ? -12.872 -0.887 5.003 1.00 95.44 83 GLY A C 1
ATOM 641 O O . GLY A 1 83 ? -12.928 -1.698 5.924 1.00 95.44 83 GLY A O 1
ATOM 642 N N . CYS A 1 84 ? -12.313 -1.192 3.833 1.00 95.25 84 CYS A N 1
ATOM 643 C CA . CYS A 1 84 ? -11.741 -2.501 3.520 1.00 95.25 84 CYS A CA 1
ATOM 644 C C . CYS A 1 84 ? -10.203 -2.505 3.472 1.00 95.25 84 CYS A C 1
ATOM 646 O O . CYS A 1 84 ? -9.621 -3.310 2.741 1.00 95.25 84 CYS A O 1
ATOM 648 N N . ILE A 1 85 ? -9.542 -1.632 4.242 1.00 97.19 85 ILE A N 1
ATOM 649 C CA . ILE A 1 85 ? -8.083 -1.439 4.196 1.00 97.19 85 ILE A CA 1
ATOM 650 C C . ILE A 1 85 ? -7.279 -2.737 4.360 1.00 97.19 85 ILE A C 1
ATOM 652 O O . ILE A 1 85 ? -6.317 -2.946 3.629 1.00 97.19 85 ILE A O 1
ATOM 656 N N . GLU A 1 86 ? -7.699 -3.664 5.226 1.00 95.62 86 GLU A N 1
ATOM 657 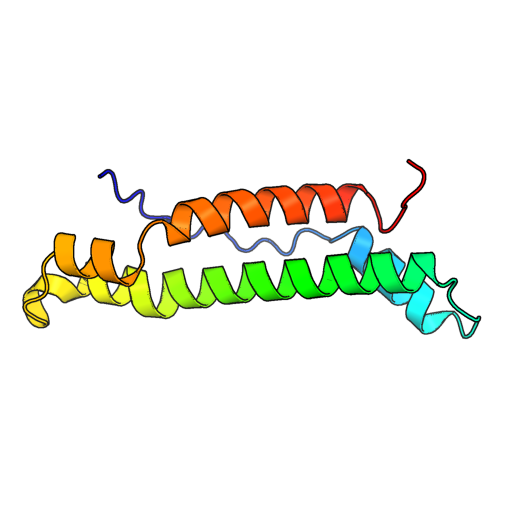C CA . GLU A 1 86 ? -7.012 -4.953 5.404 1.00 95.62 86 GLU A CA 1
ATOM 658 C C . GLU A 1 86 ? -7.073 -5.818 4.135 1.00 95.62 86 GLU A C 1
ATOM 660 O O . GLU A 1 86 ? -6.114 -6.509 3.788 1.00 95.62 86 GLU A O 1
ATOM 665 N N . ARG A 1 87 ? -8.192 -5.752 3.397 1.00 96.19 87 ARG A N 1
ATOM 666 C CA . ARG A 1 87 ? -8.356 -6.463 2.122 1.00 96.19 87 ARG A CA 1
ATOM 667 C C . ARG A 1 87 ? -7.496 -5.834 1.030 1.00 96.19 87 ARG A C 1
ATOM 669 O O . ARG A 1 87 ? -6.910 -6.566 0.235 1.00 96.19 87 ARG A O 1
ATOM 676 N N . ILE A 1 88 ? -7.414 -4.504 1.006 1.00 98.00 88 ILE A N 1
ATOM 677 C CA . ILE A 1 88 ? -6.537 -3.752 0.100 1.00 98.00 88 ILE A CA 1
ATOM 678 C C . ILE A 1 88 ? -5.073 -4.105 0.393 1.00 98.00 88 ILE A C 1
ATOM 680 O O . ILE A 1 88 ? -4.344 -4.481 -0.519 1.00 98.00 88 ILE A O 1
ATOM 684 N N . TYR A 1 89 ? -4.657 -4.090 1.661 1.00 97.31 89 TYR A N 1
ATOM 685 C CA . TYR A 1 89 ? -3.316 -4.498 2.079 1.00 97.31 89 TYR A CA 1
ATOM 686 C C . TYR A 1 89 ? -2.982 -5.929 1.653 1.00 97.31 89 TYR A C 1
ATOM 688 O O . TYR A 1 89 ? -1.939 -6.161 1.047 1.00 97.31 89 TYR A O 1
ATOM 696 N N . ALA A 1 90 ? -3.872 -6.893 1.907 1.00 95.56 90 ALA A N 1
ATOM 697 C CA . ALA A 1 90 ? -3.643 -8.286 1.531 1.00 95.56 90 ALA A CA 1
ATOM 698 C C . ALA A 1 90 ? -3.494 -8.471 0.010 1.00 95.56 90 ALA A C 1
ATOM 700 O O . ALA A 1 90 ? -2.648 -9.248 -0.439 1.00 95.56 90 ALA A O 1
ATOM 701 N N . PHE A 1 91 ? -4.297 -7.754 -0.782 1.00 97.44 91 PHE A N 1
ATOM 702 C CA . PHE A 1 91 ? -4.195 -7.763 -2.239 1.00 97.44 91 PHE A CA 1
ATOM 703 C C . PHE A 1 91 ? -2.857 -7.182 -2.716 1.00 97.44 91 PHE A C 1
ATOM 705 O O . PHE A 1 91 ? -2.132 -7.858 -3.445 1.00 97.44 91 PHE A O 1
ATOM 712 N N . ASN A 1 92 ? -2.499 -5.982 -2.259 1.00 97.38 92 ASN A N 1
ATOM 713 C CA . ASN A 1 92 ? -1.281 -5.290 -2.690 1.00 97.38 92 ASN A CA 1
ATOM 714 C C . ASN A 1 92 ? -0.009 -5.995 -2.200 1.00 97.38 92 ASN A C 1
ATOM 716 O O . ASN A 1 92 ? 0.954 -6.136 -2.942 1.00 97.38 92 ASN A O 1
ATOM 720 N N . ARG A 1 93 ? -0.029 -6.608 -1.009 1.00 96.12 93 ARG A N 1
ATOM 721 C CA . ARG A 1 93 ? 1.044 -7.516 -0.559 1.00 96.12 93 ARG A CA 1
ATOM 722 C C . ARG A 1 93 ? 1.269 -8.669 -1.528 1.00 96.12 93 ARG A C 1
ATOM 724 O O . ARG A 1 93 ? 2.413 -9.021 -1.803 1.00 96.12 93 ARG A O 1
ATOM 731 N N . LYS A 1 94 ? 0.189 -9.277 -2.027 1.00 95.75 94 LYS A N 1
ATOM 732 C CA . LYS A 1 94 ? 0.285 -10.359 -3.010 1.00 95.75 94 LYS A CA 1
ATOM 733 C C . LYS A 1 94 ? 0.807 -9.835 -4.348 1.00 95.75 94 LYS A C 1
ATOM 735 O O . LYS A 1 94 ? 1.643 -10.501 -4.950 1.00 95.75 94 LYS A O 1
ATOM 740 N N . LEU A 1 95 ? 0.347 -8.666 -4.794 1.00 95.81 95 LEU A N 1
ATOM 741 C CA . LEU A 1 95 ? 0.855 -8.007 -5.999 1.00 95.81 95 LEU A CA 1
ATOM 742 C C . LEU A 1 95 ? 2.362 -7.740 -5.888 1.00 95.81 95 LEU A C 1
ATOM 744 O O . LEU A 1 95 ? 3.113 -8.184 -6.751 1.00 95.81 95 LEU A O 1
ATOM 748 N N . LEU A 1 96 ? 2.814 -7.139 -4.787 1.00 95.62 96 LEU A N 1
ATOM 749 C CA . LEU A 1 96 ? 4.227 -6.892 -4.505 1.00 95.62 96 LEU A CA 1
ATOM 750 C C . LEU A 1 96 ? 5.062 -8.178 -4.543 1.00 95.62 96 LEU A C 1
ATOM 752 O O . LEU A 1 96 ? 6.145 -8.187 -5.116 1.00 95.62 96 LEU A O 1
ATOM 756 N N . GLN A 1 97 ? 4.554 -9.284 -3.987 1.00 94.12 97 GLN A N 1
ATOM 757 C CA . GLN A 1 97 ? 5.224 -10.586 -4.090 1.00 94.12 97 GLN A CA 1
ATOM 758 C C . GLN A 1 97 ? 5.362 -11.053 -5.544 1.00 94.12 97 GLN A C 1
ATOM 760 O O . GLN A 1 97 ? 6.392 -11.613 -5.903 1.00 94.12 97 GLN A O 1
ATOM 765 N N . GLN A 1 98 ? 4.349 -10.838 -6.389 1.00 94.19 98 GLN A N 1
ATOM 766 C CA . GLN A 1 98 ? 4.452 -11.178 -7.811 1.00 94.19 98 GLN A CA 1
ATOM 767 C C . GLN A 1 98 ? 5.445 -10.268 -8.546 1.00 94.19 98 GLN A C 1
ATOM 769 O O . GLN A 1 98 ? 6.225 -10.765 -9.352 1.00 94.19 98 GLN A O 1
ATOM 774 N N . LEU A 1 99 ? 5.467 -8.968 -8.236 1.00 93.69 99 LEU A N 1
ATOM 775 C CA . LEU A 1 99 ? 6.449 -8.032 -8.795 1.00 93.69 99 LEU A CA 1
ATOM 776 C C . LEU A 1 99 ? 7.884 -8.369 -8.359 1.00 93.69 99 LEU A C 1
ATOM 778 O O . LEU A 1 99 ? 8.820 -8.221 -9.142 1.00 93.69 99 LEU A O 1
ATOM 782 N N . ASP A 1 100 ? 8.070 -8.852 -7.130 1.00 93.50 100 ASP A N 1
ATOM 783 C CA . ASP A 1 100 ? 9.374 -9.310 -6.643 1.00 93.50 100 ASP A CA 1
ATOM 784 C C . ASP A 1 100 ? 9.852 -10.571 -7.383 1.00 93.50 100 ASP A C 1
ATOM 786 O O . ASP A 1 100 ? 11.007 -10.665 -7.790 1.00 93.50 100 ASP A O 1
ATOM 790 N N . LEU A 1 101 ? 8.946 -11.523 -7.633 1.00 91.75 101 LEU A N 1
ATOM 791 C CA . LEU A 1 101 ? 9.237 -12.737 -8.408 1.00 91.75 101 LEU A CA 1
ATOM 792 C C . LEU A 1 101 ? 9.497 -12.453 -9.896 1.00 91.75 101 LEU A C 1
ATOM 794 O O . LEU A 1 101 ? 10.263 -13.175 -10.543 1.00 91.75 101 LEU A O 1
ATOM 798 N N . ALA A 1 102 ? 8.882 -11.402 -10.442 1.00 91.12 102 ALA A N 1
ATOM 799 C CA . ALA A 1 102 ? 9.157 -10.941 -11.797 1.00 91.12 102 ALA A CA 1
ATOM 800 C C . ALA A 1 102 ? 10.604 -10.442 -11.952 1.00 91.12 102 ALA A C 1
ATOM 802 O O . ALA A 1 102 ? 11.127 -10.481 -13.065 1.00 91.12 102 ALA A O 1
ATOM 803 N N . ASP A 1 103 ? 11.296 -10.083 -10.860 1.00 91.31 103 ASP A N 1
ATOM 804 C CA . ASP A 1 103 ? 12.696 -9.632 -10.861 1.00 91.31 103 ASP A CA 1
ATOM 805 C C . ASP A 1 103 ? 12.920 -8.466 -11.833 1.00 91.31 103 ASP A C 1
ATOM 807 O O . ASP A 1 103 ? 13.814 -8.496 -12.674 1.00 91.31 103 ASP A O 1
ATOM 811 N N . LEU A 1 104 ? 12.038 -7.463 -11.786 1.00 87.88 104 LEU A N 1
ATOM 812 C CA . LEU A 1 104 ? 12.078 -6.285 -12.667 1.00 87.88 104 LEU A CA 1
ATOM 813 C C . LEU A 1 104 ? 12.149 -6.618 -14.172 1.00 87.88 104 LEU A C 1
ATOM 815 O O . LEU A 1 104 ? 12.617 -5.806 -14.969 1.00 87.88 104 LEU A O 1
ATOM 819 N N . ASP A 1 105 ? 11.710 -7.814 -14.563 1.00 85.62 105 ASP A N 1
ATOM 820 C CA . ASP A 1 105 ? 11.722 -8.281 -15.941 1.00 85.62 105 ASP A CA 1
ATOM 821 C C . ASP A 1 105 ? 10.317 -8.190 -16.534 1.00 85.62 105 ASP A C 1
ATOM 823 O O . ASP A 1 105 ? 9.388 -8.879 -16.112 1.00 85.62 105 ASP A O 1
ATOM 827 N N . CYS A 1 106 ? 10.165 -7.311 -17.517 1.00 73.00 106 CYS A N 1
ATOM 828 C CA 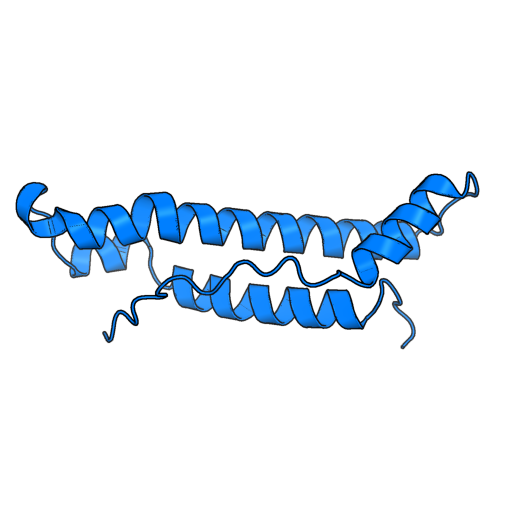. CYS A 1 106 ? 8.906 -7.045 -18.200 1.00 73.00 106 CYS A CA 1
ATOM 829 C C . CYS A 1 106 ? 8.618 -7.996 -19.376 1.00 73.00 106 CYS A C 1
ATOM 831 O O . CYS A 1 106 ? 7.596 -7.819 -20.035 1.00 73.00 106 CYS A O 1
ATOM 833 N N . VAL A 1 107 ? 9.524 -8.932 -19.700 1.00 70.69 107 VAL A N 1
ATOM 834 C CA . VAL A 1 107 ? 9.414 -9.819 -20.881 1.00 70.69 107 VAL A CA 1
ATOM 835 C C . VAL A 1 107 ? 9.249 -11.298 -20.500 1.00 70.69 107 VAL A C 1
ATOM 837 O O . VAL A 1 107 ? 9.194 -12.153 -21.382 1.00 70.69 107 VAL A O 1
ATOM 840 N N . LYS A 1 108 ? 9.166 -11.619 -19.205 1.00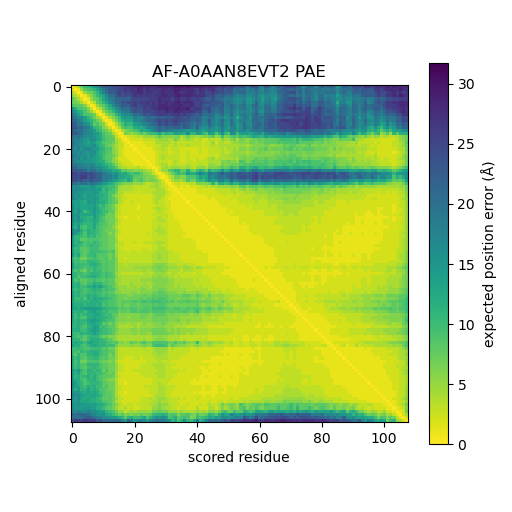 53.28 108 LYS A N 1
ATOM 841 C CA . LYS A 1 108 ? 8.912 -12.995 -18.748 1.00 53.28 108 LYS A CA 1
ATOM 842 C C . LYS A 1 108 ? 7.544 -13.526 -19.167 1.00 53.28 108 LYS A C 1
ATOM 844 O O . LYS A 1 108 ? 6.561 -12.755 -19.123 1.00 53.28 108 LYS A O 1
#

Organism: Trichostrongylus colubriformis (NCBI:txid6319)

Mean predicted aligned error: 7.36 Å

Sequence (108 aa):
MMLKRYGNASHSSLSSLSSSRRSALLSSGGSLSHIDRIAIELFDTEKAYVDDLYAVIQGYLNFLVDHRDELGVTLDDISSLFGCIERIYAFNRKLLQQLDLADLDCVK

Radius of gyration: 17.95 Å; Cα contacts (8 Å, |Δi|>4): 62; chains: 1; bounding box: 46×19×47 Å

Solvent-accessible surface area (backbone atoms only — not comparable to full-atom values): 6402 Å² total; per-residue (Å²): 132,87,80,70,75,79,67,80,69,70,84,65,81,65,84,47,54,25,60,55,51,50,50,50,59,72,67,61,81,59,86,74,51,74,63,50,51,51,38,49,50,52,50,53,52,47,48,50,52,40,52,50,46,49,50,45,42,60,68,45,53,49,47,48,68,76,43,18,81,84,70,75,52,53,72,63,59,53,42,67,74,52,59,61,49,70,59,52,38,56,51,47,48,54,50,43,52,51,49,31,73,43,47,60,47,92,82,119

Secondary structure (DSSP, 8-state):
----------------HHHHHHHHHHHS-S---HHHHHHHHHHHHHHHHHHHHHHHIIIIIHHHHHSHHHHT--HHHHHHHHTTHHHHHHHHHHHHHHHHHHTT-S--